Protein AF-A0A2T0IJ85-F1 (afdb_monomer_lite)

Secondary structure (DSSP, 8-state):
--HHHHHHHHHHHHHHHHHHHHHHHHHHHHHHHHT---HHHHHHHHHHHHHHHHHHHHHHHHHHHHHHHHHHHHHHHHHHHHHHHHHHHHHHHHHHHHHHHHHHHHHHHHHHHHHHHHHHHHHHHHTT----HHHHHHHHHT-----TT-HHHHHHHHHHHHHHHHHHHHHT--

Organism: Pseudomonas fluorescens (NCBI:txid294)

pLDDT: mean 84.05, std 18.74, range [37.62, 98.19]

Radius of gyration: 50.6 Å; chains: 1; bounding box: 104×39×114 Å

Structure (mmCIF, N/CA/C/O backbone):
data_AF-A0A2T0IJ85-F1
#
_entry.id   AF-A0A2T0IJ85-F1
#
loop_
_atom_site.group_PDB
_atom_site.id
_atom_site.type_symbol
_atom_site.label_atom_id
_atom_site.label_alt_id
_atom_site.label_comp_id
_atom_site.label_asym_id
_atom_site.label_entity_id
_atom_site.label_seq_id
_atom_site.pdbx_PDB_ins_code
_atom_site.Cartn_x
_atom_s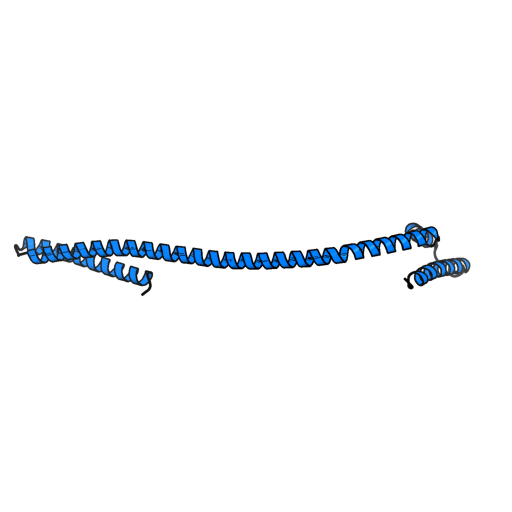ite.Cartn_y
_atom_site.Cartn_z
_atom_site.occupancy
_atom_site.B_iso_or_equiv
_atom_site.auth_seq_id
_atom_site.auth_comp_id
_atom_site.auth_asym_id
_atom_site.auth_atom_id
_atom_site.pdbx_PDB_model_num
ATOM 1 N N . MET A 1 1 ? -16.486 10.563 8.277 1.00 67.56 1 MET A N 1
ATOM 2 C CA . MET A 1 1 ? -15.487 10.121 9.262 1.00 67.56 1 MET A CA 1
ATOM 3 C C . MET A 1 1 ? -14.543 9.154 8.587 1.00 67.56 1 MET A C 1
ATOM 5 O O . MET A 1 1 ? -15.034 8.230 7.946 1.00 67.56 1 MET A O 1
ATOM 9 N N . SER A 1 2 ? -13.238 9.381 8.694 1.00 89.19 2 SER A N 1
ATOM 10 C CA . SER A 1 2 ? -12.211 8.415 8.279 1.00 89.19 2 SER A CA 1
ATOM 11 C C . SER A 1 2 ? -12.153 7.210 9.234 1.00 89.19 2 SER A C 1
ATOM 13 O O . SER A 1 2 ? -12.673 7.275 10.349 1.00 89.19 2 SER A O 1
ATOM 15 N N . THR A 1 3 ? -11.524 6.104 8.818 1.00 90.69 3 THR A N 1
ATOM 16 C CA . THR A 1 3 ? -11.290 4.927 9.681 1.00 90.69 3 THR A CA 1
ATOM 17 C C . THR A 1 3 ? -10.504 5.294 10.940 1.00 90.69 3 THR A C 1
ATOM 19 O O . THR A 1 3 ? -10.846 4.842 12.028 1.00 90.69 3 THR A O 1
ATOM 22 N N . VAL A 1 4 ? -9.536 6.204 10.819 1.00 91.50 4 VAL A N 1
ATOM 23 C CA . VAL A 1 4 ? -8.749 6.744 11.940 1.00 91.50 4 VAL A CA 1
ATOM 24 C C . VAL A 1 4 ? -9.611 7.554 12.914 1.00 91.50 4 VAL A C 1
ATOM 26 O O . VAL A 1 4 ? -9.529 7.350 14.122 1.00 91.50 4 VAL A O 1
ATOM 29 N N . GLU A 1 5 ? -10.476 8.438 12.409 1.00 93.62 5 GLU A N 1
ATOM 30 C CA . GLU A 1 5 ? -11.410 9.203 13.253 1.00 93.62 5 GLU A CA 1
ATOM 31 C C . GLU A 1 5 ? -12.394 8.284 13.987 1.00 93.62 5 GLU A C 1
ATOM 33 O O . GLU A 1 5 ? -12.748 8.530 15.140 1.00 93.62 5 GLU A O 1
ATOM 38 N N . LEU A 1 6 ? -12.825 7.205 13.328 1.00 94.81 6 LEU A N 1
ATOM 39 C CA . LEU A 1 6 ? -13.737 6.233 13.915 1.00 94.81 6 LEU A CA 1
ATOM 40 C C . LEU A 1 6 ? -13.070 5.426 15.035 1.00 94.81 6 LEU A C 1
ATOM 42 O O . LEU A 1 6 ? -13.713 5.209 16.061 1.00 94.81 6 LEU A O 1
ATOM 46 N N . ILE A 1 7 ? -11.808 5.021 14.853 1.00 96.06 7 ILE A N 1
ATOM 47 C CA . ILE A 1 7 ? -10.993 4.362 15.887 1.00 96.06 7 ILE A CA 1
ATOM 48 C C . ILE A 1 7 ? -10.880 5.272 17.110 1.00 96.06 7 ILE A C 1
ATOM 50 O O . ILE A 1 7 ? -11.322 4.875 18.182 1.00 96.06 7 ILE A O 1
ATOM 54 N N . ALA A 1 8 ? -10.423 6.516 16.936 1.00 96.12 8 ALA A N 1
ATOM 55 C CA . ALA A 1 8 ? -10.260 7.461 18.044 1.00 96.12 8 ALA A CA 1
ATOM 56 C C . ALA A 1 8 ? -11.574 7.695 18.814 1.00 96.12 8 ALA A C 1
ATOM 58 O O . ALA A 1 8 ? -11.598 7.746 20.043 1.00 96.12 8 ALA A O 1
ATOM 59 N N . SER A 1 9 ? -12.701 7.781 18.098 1.00 96.62 9 SER A N 1
ATOM 60 C CA . SER A 1 9 ? -14.015 7.890 18.734 1.00 96.62 9 SER A CA 1
ATOM 61 C C . SER A 1 9 ? -14.395 6.642 19.539 1.00 96.62 9 SER A C 1
ATOM 63 O O . SER A 1 9 ? -15.016 6.784 20.590 1.00 96.62 9 SER A O 1
ATOM 65 N N . HIS A 1 10 ? -14.091 5.437 19.050 1.00 95.94 10 HIS A N 1
ATOM 66 C CA . HIS A 1 10 ? -14.429 4.189 19.745 1.00 95.94 10 HIS A CA 1
ATOM 67 C C . HIS A 1 10 ? -13.481 3.910 20.916 1.00 95.94 10 HIS A C 1
ATOM 69 O O . HIS A 1 10 ? -13.925 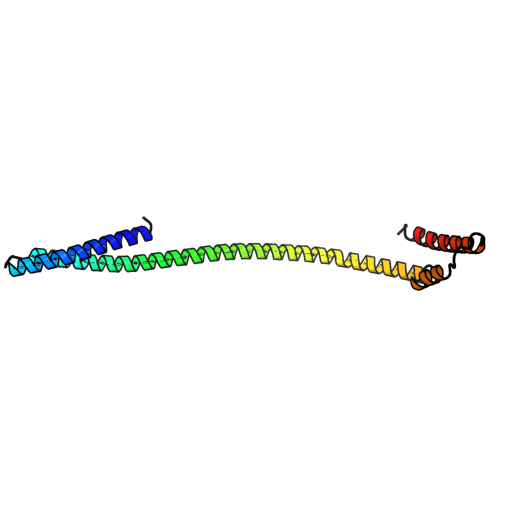3.356 21.917 1.00 95.94 10 HIS A O 1
ATOM 75 N N . GLU A 1 11 ? -12.216 4.326 20.826 1.00 97.44 11 GLU A N 1
ATOM 76 C CA . GLU A 1 11 ? -11.262 4.302 21.942 1.00 97.44 11 GLU A CA 1
ATOM 77 C C . GLU A 1 11 ? -11.763 5.184 23.087 1.00 97.44 11 GLU A C 1
ATOM 79 O O . GLU A 1 11 ? -11.820 4.732 24.227 1.00 97.44 11 GLU A O 1
ATOM 84 N N . GLN A 1 12 ? -12.223 6.403 22.784 1.00 97.81 12 GLN A N 1
ATOM 85 C CA . GLN A 1 12 ? -12.799 7.276 23.806 1.00 97.81 12 GLN A CA 1
ATOM 86 C C . GLN A 1 12 ? -14.050 6.656 24.443 1.00 97.81 12 GLN A C 1
ATOM 88 O O . GLN A 1 12 ? -14.170 6.626 25.664 1.00 97.81 12 GLN A O 1
ATOM 93 N N . GLN A 1 13 ? -14.956 6.101 23.632 1.00 97.19 13 GLN A N 1
ATOM 94 C CA . GLN A 1 13 ? -16.150 5.416 24.142 1.00 97.19 13 GLN A CA 1
ATOM 95 C C . GLN A 1 13 ? -15.811 4.202 25.013 1.00 97.19 13 GLN A C 1
ATOM 97 O O . GLN A 1 13 ? -16.542 3.910 25.958 1.00 97.19 13 GLN A O 1
ATOM 102 N N . LEU A 1 14 ? -14.732 3.483 24.694 1.00 98.00 14 LEU A N 1
ATOM 103 C CA . LEU A 1 14 ? -14.266 2.352 25.487 1.00 98.00 14 LEU A CA 1
ATOM 104 C C . LEU A 1 14 ? -13.756 2.822 26.851 1.00 98.00 14 LEU A C 1
ATOM 106 O O . LEU A 1 14 ? -14.183 2.274 27.863 1.00 98.00 14 LEU A O 1
ATOM 110 N N . ILE A 1 15 ? -12.918 3.863 26.875 1.00 97.75 15 ILE A N 1
ATOM 111 C CA . ILE A 1 15 ? -12.404 4.470 28.111 1.00 97.75 15 ILE A CA 1
ATOM 112 C C . ILE A 1 15 ? -13.565 4.928 29.000 1.00 97.75 15 ILE A C 1
ATOM 114 O O . ILE A 1 15 ? -13.606 4.606 30.188 1.00 97.75 15 ILE A O 1
ATOM 118 N N . ASP A 1 16 ? -14.538 5.634 28.420 1.00 97.81 16 ASP A N 1
ATOM 119 C CA . ASP A 1 16 ? -15.705 6.125 29.152 1.00 97.81 16 ASP A CA 1
ATOM 120 C C . ASP A 1 16 ? -16.539 4.960 29.725 1.00 97.81 16 ASP A C 1
ATOM 122 O O . ASP A 1 16 ? -17.001 5.023 30.866 1.00 97.81 16 ASP A O 1
ATOM 126 N N . ALA A 1 17 ? -16.702 3.868 28.966 1.00 97.50 17 ALA A N 1
ATOM 127 C CA . ALA A 1 17 ? -17.425 2.675 29.410 1.00 97.50 17 ALA A CA 1
ATOM 128 C C . ALA A 1 17 ? -16.683 1.901 30.515 1.00 97.50 17 ALA A C 1
ATOM 130 O O . ALA A 1 17 ? -17.319 1.403 31.443 1.00 97.50 17 ALA A O 1
ATOM 131 N N . GLU A 1 18 ? -15.355 1.803 30.446 1.00 97.25 18 GLU A N 1
ATOM 132 C CA . GLU A 1 18 ? -14.5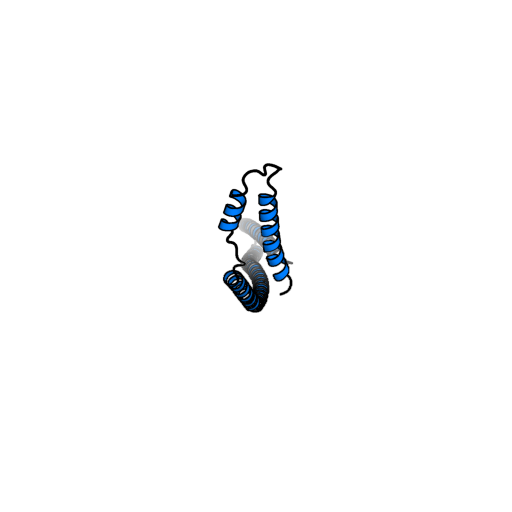30 1.179 31.490 1.00 97.25 18 GLU A CA 1
ATOM 133 C C . GLU A 1 18 ? -14.574 1.977 32.795 1.00 97.25 18 GLU A C 1
ATOM 135 O O . GLU A 1 18 ? -14.719 1.398 33.874 1.00 97.25 18 GLU A O 1
ATOM 140 N N . LEU A 1 19 ? -14.530 3.308 32.699 1.00 98.00 19 LEU A N 1
ATOM 141 C CA . LEU A 1 19 ? -14.652 4.192 33.854 1.00 98.00 19 LEU A CA 1
ATOM 142 C C . LEU A 1 19 ? -16.050 4.109 34.483 1.00 98.00 19 LEU A C 1
ATOM 144 O O . LEU A 1 19 ? -16.176 4.040 35.708 1.00 98.00 19 LEU A O 1
ATOM 148 N N . LEU A 1 20 ? -17.100 4.040 33.656 1.00 97.69 20 LEU A N 1
ATOM 149 C CA . LEU A 1 20 ? -18.462 3.806 34.130 1.00 97.69 20 LEU A CA 1
ATOM 150 C C . LEU A 1 20 ? -18.574 2.454 34.846 1.00 97.69 20 LEU A C 1
ATOM 152 O O . LEU A 1 20 ? -19.110 2.407 35.951 1.00 97.69 20 LEU A O 1
ATOM 156 N N . LEU A 1 21 ? -18.034 1.379 34.265 1.00 97.25 21 LEU A N 1
ATOM 157 C CA . LEU A 1 21 ? -18.061 0.041 34.862 1.00 97.25 21 LEU A CA 1
ATOM 158 C C . LEU A 1 21 ? -17.374 0.016 36.235 1.00 97.25 21 LEU A C 1
ATOM 160 O O . LEU A 1 21 ? -17.914 -0.559 37.178 1.00 97.25 21 LEU A O 1
ATOM 164 N N . ALA A 1 22 ? -16.219 0.676 36.367 1.00 97.38 22 ALA A N 1
ATOM 165 C CA . ALA A 1 22 ? -15.531 0.818 37.648 1.00 97.38 22 ALA A CA 1
ATOM 166 C C . ALA A 1 22 ? -16.402 1.558 38.678 1.00 97.38 22 ALA A C 1
ATOM 168 O O . ALA A 1 22 ? -16.573 1.076 39.797 1.00 97.38 22 ALA A O 1
ATOM 169 N N . SER A 1 23 ? -17.025 2.672 38.279 1.00 97.88 23 SER A N 1
ATOM 170 C CA . SER A 1 23 ? -17.902 3.446 39.167 1.00 97.88 23 SER A CA 1
ATOM 171 C C . SER A 1 23 ? -19.160 2.680 39.595 1.00 97.88 23 SER A C 1
ATOM 173 O O . SER A 1 23 ? -19.598 2.801 40.738 1.00 97.88 23 SER A O 1
ATOM 175 N N . LEU A 1 24 ? -19.734 1.867 38.701 1.00 97.25 24 LEU A N 1
ATOM 176 C CA . LEU A 1 24 ? -20.897 1.034 39.000 1.00 97.25 24 LEU A CA 1
ATOM 177 C C . LEU A 1 24 ? -20.536 -0.092 39.971 1.00 97.25 24 LEU A C 1
ATOM 179 O O . LEU A 1 24 ? -21.312 -0.370 40.881 1.00 97.25 24 LEU A O 1
ATOM 183 N N . ASN A 1 25 ? -19.350 -0.691 39.833 1.00 96.81 25 ASN A N 1
ATOM 184 C CA . ASN A 1 25 ? -18.861 -1.691 40.784 1.00 96.81 25 ASN A CA 1
ATOM 185 C C . ASN A 1 25 ? -18.673 -1.099 42.189 1.00 96.81 25 ASN A C 1
ATOM 187 O O . ASN A 1 25 ? -19.100 -1.708 43.166 1.00 96.81 25 ASN A O 1
ATOM 191 N N . GLU A 1 26 ? -18.101 0.103 42.308 1.00 97.44 26 GLU A N 1
ATOM 192 C CA . GLU A 1 26 ? -17.972 0.786 43.604 1.00 97.44 26 GLU A CA 1
ATOM 193 C C . GLU A 1 26 ? -19.342 1.083 44.238 1.00 97.44 26 GLU A C 1
ATOM 195 O O . GLU A 1 26 ? -19.539 0.883 45.441 1.00 97.44 26 GLU A O 1
ATOM 200 N N . GLN A 1 27 ? -20.314 1.521 43.430 1.00 96.88 27 GLN A N 1
ATOM 201 C CA . GLN A 1 27 ? -21.689 1.749 43.886 1.00 96.88 27 GLN A CA 1
ATOM 202 C C . GLN A 1 27 ? -22.362 0.451 44.333 1.00 96.88 27 GLN A C 1
ATOM 204 O O . GLN A 1 27 ? -22.988 0.430 45.392 1.00 96.88 27 GLN A O 1
ATOM 209 N N . TRP A 1 28 ? -22.193 -0.633 43.574 1.00 97.31 28 TRP A N 1
ATOM 210 C CA . TRP A 1 28 ? -22.716 -1.954 43.915 1.00 97.31 28 TRP A CA 1
ATOM 211 C C . TRP A 1 28 ? -22.125 -2.470 45.232 1.00 97.31 28 TRP A C 1
ATOM 213 O O . TRP A 1 28 ? -22.871 -2.941 46.091 1.00 97.31 28 TRP A O 1
ATOM 223 N N . GLU A 1 29 ? -20.818 -2.304 45.461 1.00 96.62 29 GLU A N 1
ATOM 224 C CA . GLU A 1 29 ? -20.190 -2.672 46.736 1.00 96.62 29 GLU A CA 1
ATOM 225 C C . GLU A 1 29 ? -20.736 -1.857 47.913 1.00 96.62 29 GLU A C 1
ATOM 227 O O . GLU A 1 29 ? -20.976 -2.404 48.993 1.00 96.62 29 GLU A O 1
ATOM 232 N N . SER A 1 30 ? -20.933 -0.551 47.721 1.00 96.56 30 SER A N 1
ATOM 233 C CA . SER A 1 30 ? -21.492 0.341 48.741 1.00 96.56 30 SER A CA 1
ATOM 234 C C . SER A 1 30 ? -22.941 -0.028 49.085 1.00 96.56 30 SER A C 1
ATOM 236 O O . SER A 1 30 ? -23.270 -0.194 50.261 1.00 96.56 30 SER A O 1
ATOM 238 N N . ALA A 1 31 ? -23.781 -0.241 48.069 1.00 95.38 31 ALA A N 1
ATOM 239 C CA . ALA A 1 31 ? -25.180 -0.638 48.218 1.00 95.38 31 ALA A CA 1
ATOM 240 C C . ALA A 1 31 ? -25.319 -2.017 48.891 1.00 95.38 31 ALA A C 1
ATOM 242 O O . ALA A 1 31 ? -26.114 -2.176 49.821 1.00 95.38 31 ALA A O 1
ATOM 243 N N . CYS A 1 32 ? -24.463 -2.983 48.529 1.00 94.25 32 CYS A N 1
ATOM 244 C CA . CYS A 1 32 ? -24.377 -4.276 49.213 1.00 94.25 32 CYS A CA 1
ATOM 245 C C . CYS A 1 32 ? -24.072 -4.121 50.711 1.00 94.25 32 CYS A C 1
ATOM 247 O O . CYS A 1 32 ? -24.688 -4.787 51.543 1.00 94.25 32 CYS A O 1
ATOM 249 N N . ARG A 1 33 ? -23.134 -3.235 51.080 1.00 96.06 33 ARG A N 1
ATOM 250 C CA . ARG A 1 33 ? -22.791 -2.969 52.492 1.00 96.06 33 ARG A CA 1
ATOM 251 C C . ARG A 1 33 ? -23.920 -2.264 53.245 1.00 96.06 33 ARG A C 1
ATOM 253 O O . ARG A 1 33 ? -24.060 -2.481 54.446 1.00 96.06 33 ARG A O 1
ATOM 260 N N . ALA A 1 34 ? -24.702 -1.436 52.557 1.00 95.88 34 ALA A N 1
ATOM 261 C CA . ALA A 1 34 ? -25.865 -0.749 53.111 1.00 95.88 34 ALA A CA 1
ATOM 262 C C . ALA A 1 34 ? -27.113 -1.651 53.224 1.00 95.88 34 ALA A C 1
ATOM 264 O O . ALA A 1 34 ? -28.052 -1.298 53.937 1.00 95.88 34 ALA A O 1
ATOM 265 N N . GLY A 1 35 ? -27.114 -2.822 52.574 1.00 94.75 35 GLY A N 1
ATOM 266 C CA . GLY A 1 35 ? -28.261 -3.734 52.528 1.00 94.75 35 GLY A CA 1
ATOM 267 C C . GLY A 1 35 ? -29.375 -3.268 51.584 1.00 94.75 35 GLY A C 1
ATOM 268 O O . GLY A 1 35 ? -30.538 -3.602 51.806 1.00 94.75 35 GLY A O 1
ATOM 269 N N . GLU A 1 36 ? -29.032 -2.468 50.574 1.00 95.06 36 GLU A N 1
ATOM 270 C CA . GLU A 1 36 ? -29.957 -1.964 49.554 1.00 95.06 36 GLU A CA 1
ATOM 271 C C . GLU A 1 36 ? -30.221 -3.009 48.451 1.00 95.06 36 GLU A C 1
ATOM 273 O O . GLU A 1 36 ? -29.473 -3.975 48.296 1.00 95.06 36 GLU A O 1
ATOM 278 N N . ASP A 1 37 ? -31.295 -2.822 47.675 1.00 93.94 37 ASP A N 1
ATOM 279 C CA . ASP A 1 37 ? -31.573 -3.642 46.489 1.00 93.94 37 ASP A CA 1
ATOM 280 C C . ASP A 1 37 ? -30.650 -3.237 45.329 1.00 93.94 37 ASP A C 1
ATOM 282 O O . ASP A 1 37 ? -30.685 -2.101 44.852 1.00 93.94 37 ASP A O 1
ATOM 286 N N . VAL A 1 38 ? -29.830 -4.183 44.872 1.00 95.81 38 VAL A N 1
ATOM 287 C CA . VAL A 1 38 ? -28.789 -3.973 4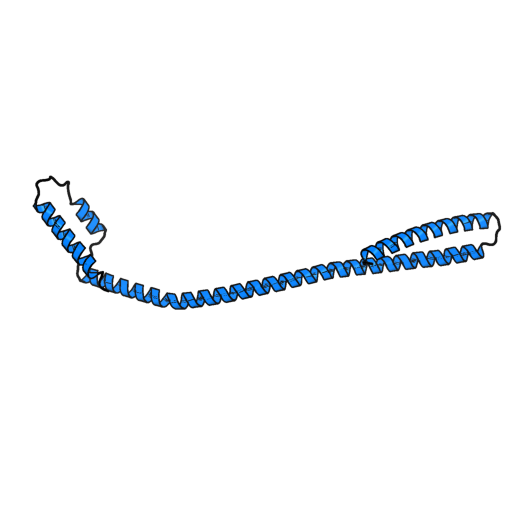3.857 1.00 95.81 38 VAL A CA 1
ATOM 288 C C . VAL A 1 38 ? -29.154 -4.500 42.471 1.00 95.81 38 VAL A C 1
ATOM 290 O O . VAL A 1 38 ? -28.357 -4.333 41.551 1.00 95.81 38 VAL A O 1
ATOM 293 N N . ALA A 1 39 ? -30.349 -5.069 42.268 1.00 95.75 39 ALA A N 1
ATOM 294 C CA . ALA A 1 39 ? -30.721 -5.697 40.991 1.00 95.75 39 ALA A CA 1
ATOM 295 C C . ALA A 1 39 ? -30.549 -4.754 39.783 1.00 95.75 39 ALA A C 1
ATOM 297 O O . ALA A 1 39 ? -30.034 -5.137 38.735 1.00 95.75 39 ALA A O 1
ATOM 298 N N . THR A 1 40 ? -30.916 -3.480 39.946 1.00 95.50 40 THR A N 1
ATOM 299 C CA . THR A 1 40 ? -30.750 -2.477 38.881 1.00 95.50 40 THR A CA 1
ATOM 300 C C . THR A 1 40 ? -29.287 -2.130 38.588 1.00 95.50 40 THR A C 1
ATOM 302 O O . THR A 1 40 ? -28.947 -1.883 37.431 1.00 95.50 40 THR A O 1
ATOM 305 N N . LEU A 1 41 ? -28.415 -2.128 39.604 1.00 95.19 41 LEU A N 1
ATOM 306 C CA . LEU A 1 41 ? -26.977 -1.903 39.432 1.00 95.19 41 LEU A CA 1
ATOM 307 C C . LEU A 1 41 ? -26.325 -3.100 38.740 1.00 95.19 41 LEU A C 1
ATOM 309 O O . LEU A 1 41 ? -25.492 -2.907 37.859 1.00 95.19 41 LEU A O 1
ATOM 313 N N . GLU A 1 42 ? -26.741 -4.320 39.080 1.00 96.88 42 GLU A N 1
ATOM 314 C CA . GLU A 1 42 ? -26.277 -5.544 38.422 1.00 96.88 42 GLU A CA 1
ATOM 315 C C . GLU A 1 42 ? -26.607 -5.531 36.928 1.00 96.88 42 GLU A C 1
ATOM 317 O O . GLU A 1 42 ? -25.708 -5.718 36.109 1.00 96.88 42 GLU A O 1
ATOM 322 N N . ASP A 1 43 ? -27.847 -5.195 36.556 1.00 97.75 43 ASP A N 1
ATOM 323 C CA . ASP A 1 43 ? -28.249 -5.050 35.151 1.00 97.75 43 ASP A CA 1
ATOM 324 C C . ASP A 1 43 ? -27.413 -3.986 34.413 1.00 97.75 43 ASP A C 1
ATOM 326 O O . ASP A 1 43 ? -27.019 -4.169 33.252 1.00 97.75 43 ASP A O 1
ATOM 330 N N . GLN A 1 44 ? -27.111 -2.863 35.075 1.00 97.38 44 GLN A N 1
ATOM 331 C CA . GLN A 1 44 ? -26.275 -1.803 34.508 1.00 97.38 44 GLN A CA 1
ATOM 332 C C . GLN A 1 44 ? -24.824 -2.254 34.314 1.00 97.38 44 GLN A C 1
ATOM 334 O O . GLN A 1 44 ? -24.265 -2.014 33.238 1.00 97.38 44 GLN A O 1
ATOM 339 N N . ILE A 1 45 ? -24.234 -2.943 35.293 1.00 97.81 45 ILE A N 1
ATOM 340 C CA . ILE A 1 45 ? -22.888 -3.529 35.207 1.00 97.81 45 ILE A CA 1
ATOM 341 C C . ILE A 1 45 ? -22.829 -4.520 34.045 1.00 97.81 45 ILE A C 1
ATOM 343 O O . ILE A 1 45 ? -21.951 -4.416 33.187 1.00 97.81 45 ILE A O 1
ATOM 347 N N . ASP A 1 46 ? -23.810 -5.415 33.949 1.00 97.94 46 ASP A N 1
ATOM 348 C CA . ASP A 1 46 ? -23.916 -6.410 32.885 1.00 97.94 46 ASP A CA 1
ATOM 349 C C . ASP A 1 46 ? -24.002 -5.761 31.499 1.00 97.94 46 ASP A C 1
ATOM 351 O O . ASP A 1 46 ? -23.311 -6.159 30.551 1.00 97.94 46 ASP A O 1
ATOM 355 N N . SER A 1 47 ? -24.848 -4.737 31.363 1.00 97.50 47 SER A N 1
ATOM 356 C CA . SER A 1 47 ? -25.012 -4.007 30.105 1.00 97.50 47 SER A CA 1
ATOM 357 C C . SER A 1 47 ? -23.734 -3.263 29.702 1.00 97.50 47 SER A C 1
ATOM 359 O O . SER A 1 47 ? -23.337 -3.313 28.532 1.00 97.50 47 SER A O 1
ATOM 361 N N . THR A 1 48 ? -23.047 -2.655 30.673 1.00 97.56 48 THR A N 1
ATOM 362 C CA . THR A 1 48 ? -21.808 -1.900 30.463 1.00 97.56 48 THR A CA 1
ATOM 363 C C . THR A 1 48 ? -20.662 -2.846 30.105 1.00 97.56 48 THR A C 1
ATOM 365 O O . THR A 1 48 ? -19.969 -2.615 29.119 1.00 97.56 48 THR A O 1
ATOM 368 N N . ALA A 1 49 ? -20.536 -3.992 30.778 1.00 97.31 49 ALA A N 1
ATOM 369 C CA . ALA A 1 49 ? -19.544 -5.016 30.446 1.00 97.31 49 ALA A CA 1
ATOM 370 C C . ALA A 1 49 ? -19.731 -5.571 29.019 1.00 97.31 49 ALA A C 1
ATOM 372 O O . ALA A 1 49 ? -18.763 -5.770 28.274 1.00 97.31 49 ALA A O 1
ATOM 373 N N . ARG A 1 50 ? -20.985 -5.780 28.587 1.00 97.81 50 ARG A N 1
ATOM 374 C CA . ARG A 1 50 ? -21.298 -6.178 27.201 1.00 97.81 50 ARG A CA 1
ATOM 375 C C . ARG A 1 50 ? -20.939 -5.082 26.197 1.00 97.81 50 ARG A C 1
ATOM 377 O O . ARG A 1 50 ? -20.500 -5.412 25.091 1.00 97.81 50 ARG A O 1
ATOM 384 N N . LEU A 1 51 ? -21.129 -3.811 26.55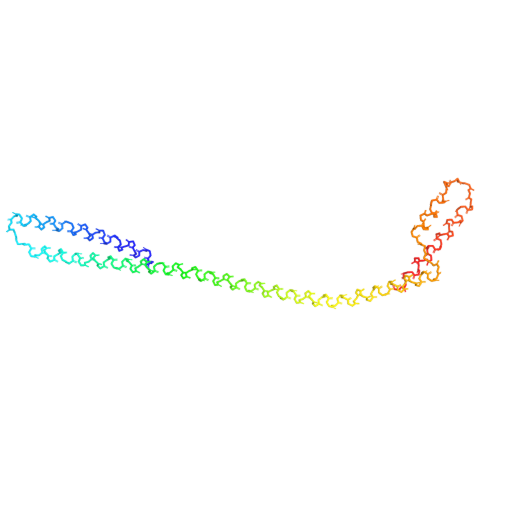3 1.00 96.94 51 LEU A N 1
ATOM 385 C CA . LEU A 1 51 ? -20.727 -2.675 25.725 1.00 96.94 51 LEU A CA 1
ATOM 386 C C . LEU A 1 51 ? -19.202 -2.618 25.571 1.00 96.94 51 LEU A C 1
ATOM 388 O O . LEU A 1 51 ? -18.730 -2.609 24.437 1.00 96.94 51 LEU A O 1
ATOM 392 N N . THR A 1 52 ? -18.444 -2.686 26.668 1.00 97.62 52 THR A N 1
ATOM 393 C CA . THR A 1 52 ? -16.970 -2.712 26.666 1.00 97.62 52 THR A CA 1
ATOM 394 C C . THR A 1 52 ? -16.439 -3.829 25.770 1.00 97.62 52 THR A C 1
ATOM 396 O O . THR A 1 52 ? -15.610 -3.597 24.890 1.00 97.62 52 THR A O 1
ATOM 399 N N . LYS A 1 53 ? -16.982 -5.049 25.898 1.00 97.56 53 LYS A N 1
ATOM 400 C CA . LYS A 1 53 ? -16.593 -6.176 25.035 1.00 97.56 53 LYS A CA 1
ATOM 401 C C . LYS A 1 53 ? -16.884 -5.912 23.554 1.00 97.56 53 LYS A C 1
ATOM 403 O O . LYS A 1 53 ? -16.081 -6.266 22.694 1.00 97.56 53 LYS A O 1
ATOM 408 N N . ARG A 1 54 ? -18.032 -5.303 23.242 1.00 98.00 54 ARG A N 1
ATOM 409 C CA . ARG A 1 54 ? -18.414 -4.970 21.862 1.00 98.00 54 ARG A CA 1
ATOM 410 C C . ARG A 1 54 ? -17.502 -3.901 21.264 1.00 98.00 54 ARG A C 1
ATOM 412 O O . ARG A 1 54 ? -17.128 -4.030 20.102 1.00 98.00 54 ARG A O 1
ATOM 419 N N . LEU A 1 55 ? -17.163 -2.874 22.040 1.00 97.56 55 LEU A N 1
ATOM 420 C CA . LEU A 1 55 ? -16.261 -1.805 21.617 1.00 97.56 55 LEU A CA 1
ATOM 421 C C . LEU A 1 55 ? -14.854 -2.345 21.352 1.00 97.56 55 LEU A C 1
ATOM 423 O O . LEU A 1 55 ? -14.307 -2.055 20.294 1.00 97.56 55 LEU A O 1
ATOM 427 N N . ASN A 1 56 ? -14.338 -3.221 22.217 1.00 97.19 56 ASN A N 1
ATOM 428 C CA . ASN A 1 56 ? -13.056 -3.900 21.998 1.00 97.19 56 ASN A CA 1
ATOM 429 C C . ASN A 1 56 ? -13.022 -4.686 20.679 1.00 97.19 56 ASN A C 1
ATOM 431 O O . ASN A 1 56 ? -12.171 -4.437 19.829 1.00 97.19 56 ASN A O 1
ATOM 435 N N . LEU A 1 57 ? -14.005 -5.563 20.444 1.00 97.62 57 LEU A N 1
ATOM 436 C CA . LEU A 1 57 ? -14.088 -6.321 19.187 1.00 97.62 57 LEU A CA 1
ATOM 437 C C . LEU A 1 57 ? -14.233 -5.407 17.961 1.00 97.62 57 LEU A C 1
ATOM 439 O O . LEU A 1 57 ? -13.735 -5.711 16.876 1.00 97.62 57 LEU A O 1
ATOM 443 N N . ARG A 1 58 ? -14.940 -4.281 18.111 1.00 96.69 58 ARG A N 1
ATOM 444 C CA . ARG A 1 58 ? -15.097 -3.308 17.031 1.00 96.69 58 ARG A CA 1
ATOM 445 C C . ARG A 1 58 ? -13.782 -2.596 16.729 1.00 96.69 58 ARG A C 1
ATOM 447 O O . ARG A 1 58 ? -13.483 -2.418 15.552 1.00 96.69 58 ARG A O 1
ATOM 454 N N . LEU A 1 59 ? -13.019 -2.218 17.750 1.00 97.62 59 LEU A N 1
ATOM 455 C CA . LEU A 1 59 ? -11.705 -1.598 17.598 1.00 97.62 59 LEU A CA 1
ATOM 456 C C . LEU A 1 59 ? -10.720 -2.538 16.907 1.00 97.62 59 LEU A C 1
ATOM 458 O O . LEU A 1 59 ? -10.099 -2.131 15.931 1.00 97.62 59 LEU A O 1
ATOM 462 N N . GLU A 1 60 ? -10.655 -3.808 17.313 1.00 96.69 60 GLU A N 1
ATOM 463 C CA . GLU A 1 60 ? -9.828 -4.822 16.639 1.00 96.69 60 GLU A CA 1
ATOM 464 C C . GLU A 1 60 ? -10.145 -4.909 15.137 1.00 96.69 60 GLU A C 1
ATOM 466 O O . GLU A 1 60 ? -9.247 -4.866 14.293 1.00 96.69 60 GLU A O 1
ATOM 471 N N . ALA A 1 61 ? -11.433 -4.961 14.787 1.00 96.69 61 ALA A N 1
ATOM 472 C CA . ALA A 1 61 ? -11.864 -4.998 13.393 1.00 96.69 61 ALA A CA 1
ATOM 473 C C . ALA A 1 61 ? -11.508 -3.712 12.626 1.00 96.69 61 ALA A C 1
ATOM 475 O O . ALA A 1 61 ? -11.140 -3.777 11.453 1.00 96.69 61 ALA A O 1
ATOM 476 N N . LEU A 1 62 ? -11.618 -2.546 13.270 1.00 96.38 62 LEU A N 1
ATOM 477 C CA . LEU A 1 62 ? -11.275 -1.263 12.656 1.00 96.38 62 LEU A CA 1
ATOM 478 C C . LEU A 1 62 ? -9.767 -1.110 12.440 1.00 96.38 62 LEU A C 1
ATOM 480 O O . LEU A 1 62 ? -9.366 -0.608 11.391 1.00 96.38 62 LEU A O 1
ATOM 484 N N . HIS A 1 63 ? -8.935 -1.577 13.371 1.00 96.81 63 HIS A N 1
ATOM 485 C CA . HIS A 1 63 ? -7.485 -1.605 13.182 1.00 96.81 63 HIS A CA 1
ATOM 486 C C . HIS A 1 63 ? -7.094 -2.501 12.007 1.00 96.81 63 HIS A C 1
ATOM 488 O O . HIS A 1 63 ? -6.344 -2.060 11.137 1.00 96.81 63 HIS A O 1
ATOM 494 N N . LEU A 1 64 ? -7.667 -3.707 11.917 1.00 96.62 64 LEU A N 1
ATOM 495 C CA . LEU A 1 64 ? -7.437 -4.599 10.778 1.00 96.62 64 LEU A CA 1
ATOM 496 C C . LEU A 1 64 ? -7.847 -3.933 9.455 1.00 96.62 64 LEU A C 1
ATOM 498 O O . LEU A 1 64 ? -7.123 -4.002 8.464 1.00 96.62 64 LEU A O 1
ATOM 502 N N . GLN A 1 65 ? -8.997 -3.256 9.437 1.00 95.94 65 GLN A N 1
ATOM 503 C CA . GLN A 1 65 ? -9.451 -2.519 8.261 1.00 95.94 65 GLN A CA 1
ATOM 504 C C . GLN A 1 65 ? -8.460 -1.412 7.872 1.00 95.94 65 GLN A C 1
ATOM 506 O O . GLN A 1 65 ? -8.103 -1.304 6.700 1.00 95.94 65 GLN A O 1
ATOM 511 N N . ALA A 1 66 ? -7.981 -0.625 8.838 1.00 95.62 66 ALA A N 1
ATOM 512 C CA . ALA A 1 66 ? -7.010 0.437 8.588 1.00 95.62 66 ALA A CA 1
ATOM 513 C C . ALA A 1 66 ? -5.675 -0.111 8.047 1.00 95.62 66 ALA A C 1
ATOM 515 O O . ALA A 1 66 ? -5.078 0.481 7.146 1.00 95.62 66 ALA A O 1
ATOM 516 N N . GLU A 1 67 ? -5.218 -1.264 8.543 1.00 96.19 67 GLU A N 1
ATOM 517 C CA . GLU A 1 67 ? -4.029 -1.941 8.017 1.00 96.19 67 GLU A CA 1
ATOM 518 C C . GLU A 1 67 ? -4.218 -2.402 6.570 1.00 96.19 67 GLU A C 1
ATOM 520 O O . GLU A 1 67 ? -3.330 -2.190 5.740 1.00 96.19 67 GLU A O 1
ATOM 525 N N . VAL A 1 68 ? -5.375 -2.988 6.246 1.00 96.31 68 VAL A N 1
ATOM 526 C CA . VAL A 1 68 ? -5.709 -3.415 4.879 1.00 96.31 68 VAL A CA 1
ATOM 527 C C . VAL A 1 68 ? -5.774 -2.215 3.935 1.00 96.31 68 VAL A C 1
ATOM 529 O O . VAL A 1 68 ? -5.182 -2.262 2.858 1.00 96.31 68 VAL A O 1
ATOM 532 N N . GLU A 1 69 ? -6.417 -1.119 4.339 1.00 95.31 69 GLU A N 1
ATOM 533 C CA . GLU A 1 69 ? -6.471 0.125 3.559 1.00 95.31 69 GLU A CA 1
ATOM 534 C C . GLU A 1 69 ? -5.062 0.685 3.300 1.00 95.31 69 GLU A C 1
ATOM 536 O O . GLU A 1 69 ? -4.723 1.047 2.170 1.00 95.31 69 GLU A O 1
ATOM 541 N N . ALA A 1 70 ? -4.197 0.689 4.319 1.00 95.38 70 ALA A N 1
ATOM 542 C CA . ALA A 1 70 ? -2.814 1.139 4.184 1.00 95.38 70 ALA A CA 1
ATOM 543 C C . ALA A 1 70 ? -1.973 0.224 3.277 1.00 95.38 70 ALA A C 1
ATOM 545 O O . ALA A 1 70 ? -1.100 0.704 2.546 1.00 95.38 70 ALA A O 1
ATOM 546 N N . GLN A 1 71 ? -2.202 -1.091 3.315 1.00 96.38 71 GLN A N 1
ATOM 547 C CA . GLN A 1 71 ? -1.553 -2.038 2.406 1.00 96.38 71 GLN A CA 1
ATOM 548 C C . GLN A 1 71 ? -2.045 -1.859 0.970 1.00 96.38 71 GLN A C 1
ATOM 550 O O . GLN A 1 71 ? -1.221 -1.818 0.056 1.00 96.38 71 GLN A O 1
ATOM 555 N N . GLN A 1 72 ? -3.350 -1.674 0.772 1.00 96.94 72 GLN A N 1
ATOM 556 C CA . GLN A 1 72 ? -3.930 -1.453 -0.548 1.00 96.94 72 GLN A CA 1
ATOM 557 C C . GLN A 1 72 ? -3.368 -0.183 -1.193 1.00 96.94 72 GLN A C 1
ATOM 559 O O . GLN A 1 72 ? -2.896 -0.234 -2.324 1.00 96.94 72 GLN A O 1
ATOM 564 N N . ALA A 1 73 ? -3.265 0.915 -0.440 1.00 96.44 73 ALA A N 1
ATOM 565 C CA . ALA A 1 73 ? -2.659 2.151 -0.936 1.00 96.44 73 ALA A CA 1
ATOM 566 C C . ALA A 1 73 ? -1.195 1.968 -1.393 1.00 96.44 73 ALA A C 1
ATOM 568 O O . ALA A 1 73 ? -0.747 2.600 -2.353 1.00 96.44 73 ALA A O 1
ATOM 569 N N . LYS A 1 74 ? -0.425 1.089 -0.731 1.00 97.50 74 LYS A N 1
ATOM 570 C CA . LYS A 1 74 ? 0.944 0.748 -1.161 1.00 97.50 74 LYS A CA 1
ATOM 571 C C . LYS A 1 74 ? 0.947 -0.054 -2.461 1.00 97.50 74 LYS A C 1
ATOM 573 O O . LYS A 1 74 ? 1.801 0.195 -3.308 1.00 97.50 74 LYS A O 1
ATOM 578 N N . VAL A 1 75 ? 0.019 -1.000 -2.607 1.00 98.06 75 VAL A N 1
ATOM 579 C CA . VAL A 1 75 ? -0.144 -1.803 -3.828 1.00 98.06 75 VAL A CA 1
ATOM 580 C C . VAL A 1 75 ? -0.536 -0.914 -5.003 1.00 98.06 75 VAL A C 1
ATOM 582 O O . VAL A 1 75 ? 0.084 -1.006 -6.059 1.00 98.06 75 VAL A O 1
ATOM 585 N N . ASP A 1 76 ? -1.489 -0.008 -4.807 1.00 98.06 76 ASP A N 1
ATOM 586 C CA . ASP A 1 76 ? -1.946 0.914 -5.848 1.00 98.06 76 ASP A CA 1
ATOM 587 C C . ASP A 1 76 ? -0.791 1.795 -6.339 1.00 98.06 76 ASP A C 1
ATOM 589 O O . ASP A 1 76 ? -0.513 1.854 -7.537 1.00 98.06 76 ASP A O 1
ATOM 593 N N . LYS A 1 77 ? -0.012 2.363 -5.410 1.00 98.00 77 LYS A N 1
ATOM 594 C CA . LYS A 1 77 ? 1.191 3.133 -5.748 1.00 98.00 77 LYS A CA 1
ATOM 595 C C . LYS A 1 77 ? 2.246 2.299 -6.482 1.00 98.00 77 LYS A C 1
ATOM 597 O O . LYS A 1 77 ? 2.885 2.791 -7.411 1.00 98.00 77 LYS A O 1
ATOM 602 N N . ALA A 1 78 ? 2.464 1.051 -6.071 1.00 97.88 78 ALA A N 1
ATOM 603 C CA . ALA A 1 78 ? 3.410 0.164 -6.746 1.00 97.88 78 ALA A CA 1
ATOM 604 C C . ALA A 1 78 ? 2.953 -0.169 -8.177 1.00 97.88 78 ALA A C 1
ATOM 606 O O . ALA A 1 78 ? 3.779 -0.225 -9.087 1.00 97.88 78 ALA A O 1
ATOM 607 N N . ASN A 1 79 ? 1.646 -0.336 -8.390 1.00 98.06 79 ASN A N 1
ATOM 608 C CA . ASN A 1 79 ? 1.070 -0.572 -9.711 1.00 98.06 79 ASN A CA 1
ATOM 609 C C . ASN A 1 79 ? 1.217 0.649 -10.627 1.00 98.06 79 ASN A C 1
ATOM 611 O O . ASN A 1 79 ? 1.590 0.485 -11.788 1.00 98.06 79 ASN A O 1
ATOM 615 N N . GLU A 1 80 ? 0.994 1.861 -10.113 1.00 97.94 80 GLU A N 1
ATOM 616 C CA . GLU A 1 80 ? 1.249 3.103 -10.857 1.00 97.94 80 GLU A CA 1
ATOM 617 C C . GLU A 1 80 ? 2.719 3.198 -11.288 1.00 97.94 80 GLU A C 1
ATOM 619 O O . GLU A 1 80 ? 3.022 3.401 -12.464 1.00 97.94 80 GLU A O 1
ATOM 624 N N . GLN A 1 81 ? 3.646 2.944 -10.361 1.00 98.12 81 GLN A N 1
ATOM 625 C CA . GLN A 1 81 ? 5.081 2.941 -10.658 1.00 98.12 81 GLN A CA 1
ATOM 626 C C . GLN A 1 81 ? 5.468 1.868 -11.685 1.00 98.12 81 GLN A C 1
ATOM 628 O O . GLN A 1 81 ? 6.324 2.107 -12.540 1.00 98.12 81 GLN A O 1
ATOM 633 N N . ALA A 1 82 ? 4.844 0.689 -11.624 1.00 98.06 82 ALA A N 1
ATOM 634 C CA . ALA A 1 82 ? 5.059 -0.368 -12.603 1.00 98.06 82 ALA A CA 1
ATOM 635 C C . ALA A 1 82 ? 4.560 0.044 -13.997 1.00 98.06 82 ALA A C 1
ATOM 637 O O . ALA A 1 82 ? 5.265 -0.177 -14.983 1.00 98.06 82 ALA A O 1
ATOM 638 N N . ALA A 1 83 ? 3.391 0.682 -14.087 1.00 98.06 83 ALA A N 1
ATOM 639 C CA . ALA A 1 83 ? 2.851 1.187 -15.346 1.00 98.06 83 ALA A CA 1
ATOM 640 C C . ALA A 1 83 ? 3.769 2.252 -15.974 1.00 98.06 83 ALA A C 1
ATOM 642 O O . ALA A 1 83 ? 4.093 2.164 -17.163 1.00 98.06 83 ALA A O 1
ATOM 643 N N . ASP A 1 84 ? 4.268 3.193 -15.171 1.00 98.06 84 ASP A N 1
ATOM 644 C CA . ASP A 1 84 ? 5.221 4.213 -15.622 1.00 98.06 84 ASP A CA 1
ATOM 645 C C . ASP A 1 84 ? 6.538 3.596 -16.115 1.00 98.06 84 ASP A C 1
ATOM 647 O O . ASP A 1 84 ? 7.070 3.984 -17.163 1.00 98.06 84 ASP A O 1
ATOM 651 N N . ALA A 1 85 ? 7.059 2.598 -15.395 1.00 98.19 85 ALA A N 1
ATOM 652 C CA . ALA A 1 85 ? 8.271 1.886 -15.785 1.00 98.19 85 ALA A CA 1
ATOM 653 C C . ALA A 1 85 ? 8.091 1.129 -17.111 1.00 98.19 85 ALA A C 1
ATOM 655 O O . ALA A 1 85 ? 8.975 1.177 -17.972 1.00 98.19 85 ALA A O 1
ATOM 656 N N . ILE A 1 86 ? 6.943 0.476 -17.312 1.00 98.12 86 ILE A N 1
ATOM 657 C CA . ILE A 1 86 ? 6.608 -0.203 -18.571 1.00 98.12 86 ILE A CA 1
ATOM 658 C C . ILE A 1 86 ? 6.564 0.810 -19.722 1.00 98.12 86 ILE A C 1
ATOM 660 O O . ILE A 1 86 ? 7.223 0.600 -20.742 1.00 98.12 86 ILE A O 1
ATOM 664 N N . ALA A 1 87 ? 5.888 1.947 -19.543 1.00 98.00 87 ALA A N 1
ATOM 665 C CA . ALA A 1 87 ? 5.821 2.992 -20.564 1.00 98.00 87 ALA A CA 1
ATOM 666 C C . ALA A 1 87 ? 7.212 3.560 -20.916 1.00 98.00 87 ALA A C 1
ATOM 668 O O . ALA A 1 87 ? 7.515 3.835 -22.082 1.00 98.00 87 ALA A O 1
ATOM 669 N N . ALA A 1 88 ? 8.096 3.715 -19.925 1.00 98.06 88 ALA A N 1
ATOM 670 C CA . ALA A 1 88 ? 9.477 4.131 -20.158 1.00 98.06 88 ALA A CA 1
ATOM 671 C C . ALA A 1 88 ? 10.268 3.083 -20.962 1.00 98.06 88 ALA A C 1
ATOM 673 O O . ALA A 1 88 ? 10.983 3.438 -21.906 1.00 98.06 88 ALA A O 1
ATOM 674 N N . LEU A 1 89 ? 10.110 1.795 -20.640 1.00 98.06 89 LEU A N 1
ATOM 675 C CA . LEU A 1 89 ? 10.745 0.700 -21.378 1.00 98.06 89 LEU A CA 1
ATOM 676 C C . LEU A 1 89 ? 10.273 0.643 -22.834 1.00 98.06 89 LEU A C 1
ATOM 678 O O . LEU A 1 89 ? 11.101 0.490 -23.734 1.00 98.06 89 LEU A O 1
ATOM 682 N N . GLU A 1 90 ? 8.982 0.835 -23.096 1.00 98.06 90 GLU A N 1
ATOM 683 C CA . GLU A 1 90 ? 8.448 0.885 -24.462 1.00 98.06 90 GLU A CA 1
ATOM 684 C C . GLU A 1 90 ? 9.081 2.010 -25.292 1.00 98.06 90 GLU A C 1
ATOM 686 O O . GLU A 1 90 ? 9.483 1.795 -26.442 1.00 98.06 90 GLU A O 1
ATOM 691 N N . ARG A 1 91 ? 9.259 3.200 -24.703 1.00 97.81 91 ARG A N 1
ATOM 692 C CA . ARG A 1 91 ? 9.962 4.316 -25.361 1.00 97.81 91 ARG A CA 1
ATOM 693 C C . ARG A 1 91 ? 11.409 3.954 -25.688 1.00 97.81 91 ARG A C 1
ATOM 695 O O . ARG A 1 91 ? 11.854 4.187 -26.812 1.00 97.81 91 ARG A O 1
ATOM 702 N N . LEU A 1 92 ? 12.132 3.335 -24.752 1.00 97.75 92 LEU A N 1
ATOM 703 C CA . LEU A 1 92 ? 13.511 2.887 -24.980 1.00 97.75 92 LEU A CA 1
ATOM 704 C C . LEU A 1 92 ? 13.601 1.835 -26.090 1.00 97.75 92 LEU A C 1
ATOM 706 O O . LEU A 1 92 ? 14.493 1.910 -26.937 1.00 97.75 92 LEU A O 1
ATOM 710 N N . VAL A 1 93 ? 12.662 0.887 -26.137 1.00 98.06 93 VAL A N 1
ATOM 711 C CA . VAL A 1 93 ? 12.583 -0.110 -27.214 1.00 98.06 93 VAL A CA 1
ATOM 712 C C . VAL A 1 93 ? 12.374 0.569 -28.569 1.00 98.06 93 VAL A C 1
ATOM 714 O O . VAL A 1 93 ? 13.047 0.216 -29.541 1.00 98.06 93 VAL A O 1
ATOM 717 N N . ASN A 1 94 ? 11.502 1.574 -28.642 1.00 97.38 94 ASN A N 1
ATOM 718 C CA . ASN A 1 94 ? 11.268 2.330 -29.872 1.00 97.38 94 ASN A CA 1
ATOM 719 C C . ASN A 1 94 ? 12.504 3.132 -30.306 1.00 97.38 94 ASN A C 1
ATOM 721 O O . ASN A 1 94 ? 12.886 3.078 -31.477 1.00 97.38 94 ASN A O 1
ATOM 725 N N . HIS A 1 95 ? 13.192 3.798 -29.374 1.00 97.31 95 HIS A N 1
ATOM 726 C CA . HIS A 1 95 ? 14.455 4.482 -29.667 1.00 97.31 95 HIS A CA 1
ATOM 727 C C . HIS A 1 95 ? 15.533 3.513 -30.156 1.00 97.31 95 HIS A C 1
ATOM 729 O O . HIS A 1 95 ? 16.193 3.783 -31.159 1.00 97.31 95 HIS A O 1
ATOM 735 N N . ARG A 1 96 ? 15.670 2.345 -29.517 1.00 97.50 96 ARG A N 1
ATOM 736 C CA . ARG A 1 96 ? 16.608 1.302 -29.953 1.00 97.50 96 ARG A CA 1
ATOM 737 C C . ARG A 1 96 ? 16.315 0.842 -31.381 1.00 97.50 96 ARG A C 1
ATOM 739 O O . ARG A 1 96 ? 17.246 0.703 -32.171 1.00 97.50 96 ARG A O 1
ATOM 746 N N . LYS A 1 97 ? 15.042 0.627 -31.731 1.00 97.75 97 LYS A N 1
ATOM 747 C CA . LYS A 1 97 ? 14.637 0.275 -33.104 1.00 97.75 97 LYS A CA 1
ATOM 748 C C . LYS A 1 97 ? 15.016 1.372 -34.102 1.00 97.75 97 LYS A C 1
ATOM 750 O O . LYS A 1 97 ? 15.577 1.061 -35.150 1.00 97.75 97 LYS A O 1
ATOM 755 N N . ALA A 1 98 ? 14.771 2.639 -33.766 1.00 97.62 98 ALA A N 1
ATOM 756 C CA . ALA A 1 98 ? 15.130 3.772 -34.620 1.00 97.62 98 ALA A CA 1
ATOM 757 C C . ALA A 1 98 ? 16.650 3.871 -34.845 1.00 97.62 98 ALA A C 1
ATOM 759 O O . ALA A 1 98 ? 17.094 3.999 -35.985 1.00 97.62 98 ALA A O 1
ATOM 760 N N . ILE A 1 99 ? 17.450 3.728 -33.783 1.00 97.38 99 ILE A N 1
ATOM 761 C CA . ILE A 1 99 ? 18.918 3.699 -33.877 1.00 97.38 99 ILE A CA 1
ATOM 762 C C . ILE A 1 99 ? 19.371 2.532 -34.755 1.00 97.38 99 ILE A C 1
ATOM 764 O O . ILE A 1 99 ? 20.179 2.724 -35.658 1.00 97.38 99 ILE A O 1
ATOM 768 N N . SER A 1 100 ? 18.819 1.334 -34.548 1.00 97.38 100 SER A N 1
ATOM 769 C CA . SER A 1 100 ? 19.152 0.166 -35.369 1.00 97.38 100 SER A CA 1
ATOM 770 C C . SER A 1 100 ? 18.854 0.397 -36.854 1.00 97.38 100 SER A C 1
ATOM 772 O O . SER A 1 100 ? 19.639 -0.019 -37.703 1.00 97.38 100 SER A O 1
ATOM 774 N N . ALA A 1 101 ? 17.749 1.074 -37.178 1.00 97.69 101 ALA A N 1
ATOM 775 C CA . ALA A 1 101 ? 17.410 1.424 -38.554 1.00 97.69 101 ALA A CA 1
ATOM 776 C C . ALA A 1 101 ? 18.385 2.454 -39.152 1.00 97.69 101 ALA A C 1
ATOM 778 O O . ALA A 1 101 ? 18.753 2.341 -40.319 1.00 97.69 101 ALA A O 1
ATOM 779 N N . LEU A 1 102 ? 18.835 3.437 -38.364 1.00 97.12 102 LEU A N 1
ATOM 780 C CA . LEU A 1 102 ? 19.856 4.400 -38.793 1.00 97.12 102 LEU A CA 1
ATOM 781 C C . LEU A 1 102 ? 21.208 3.724 -39.035 1.00 97.12 102 LEU A C 1
ATOM 783 O O . LEU A 1 102 ? 21.825 3.962 -40.069 1.00 97.12 102 LEU A O 1
ATOM 787 N N . VAL A 1 103 ? 21.637 2.835 -38.136 1.00 97.12 103 VAL A N 1
ATOM 788 C CA . VAL A 1 103 ? 22.875 2.054 -38.301 1.00 97.12 103 VAL A CA 1
ATOM 789 C C . VAL A 1 103 ? 22.817 1.208 -39.573 1.00 97.12 103 VAL A C 1
ATOM 791 O O . VAL A 1 103 ? 23.777 1.200 -40.338 1.00 97.12 103 VAL A O 1
ATOM 794 N N . ALA A 1 104 ? 21.683 0.556 -39.848 1.00 97.19 104 ALA A N 1
ATOM 795 C CA . ALA A 1 104 ? 21.501 -0.224 -41.071 1.00 97.19 104 ALA A CA 1
ATOM 796 C C . ALA A 1 104 ? 21.610 0.628 -42.349 1.00 97.19 104 ALA A C 1
ATOM 798 O O . ALA A 1 104 ? 22.102 0.135 -43.359 1.00 97.19 104 ALA A O 1
ATOM 799 N N . LYS A 1 105 ? 21.194 1.902 -42.307 1.00 96.06 105 LYS A N 1
ATOM 800 C CA . LYS A 1 105 ? 21.352 2.846 -43.427 1.00 96.06 105 LYS A CA 1
ATOM 801 C C . LYS A 1 105 ? 22.779 3.380 -43.565 1.00 96.06 105 LYS A C 1
ATOM 803 O O . LYS A 1 105 ? 23.250 3.547 -44.682 1.00 96.06 105 LYS A O 1
ATOM 808 N N . LEU A 1 106 ? 23.455 3.664 -42.451 1.00 95.38 106 LEU A N 1
ATOM 809 C CA . LEU A 1 106 ? 24.804 4.242 -42.451 1.00 95.38 106 LEU A CA 1
ATOM 810 C C . LEU A 1 106 ? 25.885 3.225 -42.814 1.00 95.38 106 LEU A C 1
ATOM 812 O O . LEU A 1 106 ? 26.851 3.583 -43.478 1.00 95.38 106 LEU A O 1
ATOM 816 N N . LYS A 1 107 ? 25.721 1.963 -42.408 1.00 95.81 107 LYS A N 1
ATOM 817 C CA . LYS A 1 107 ? 26.699 0.901 -42.662 1.00 95.81 107 LYS A CA 1
ATOM 818 C C . LYS A 1 107 ? 27.125 0.785 -44.141 1.00 95.81 107 LYS A C 1
ATOM 820 O O . LYS A 1 107 ? 28.324 0.899 -44.383 1.00 95.81 107 LYS A O 1
ATOM 825 N N . PRO A 1 108 ? 26.212 0.644 -45.124 1.00 96.00 108 PRO A N 1
ATOM 826 C CA . PRO A 1 108 ? 26.617 0.534 -46.527 1.00 96.00 108 PRO A CA 1
ATOM 827 C C . PRO A 1 108 ? 27.271 1.812 -47.071 1.00 96.00 108 PRO A C 1
ATOM 829 O O . PRO A 1 108 ? 28.125 1.724 -47.942 1.00 96.00 108 PRO A O 1
ATOM 832 N N . LEU A 1 109 ? 26.911 2.997 -46.561 1.00 94.75 109 LEU A N 1
ATOM 833 C CA . LEU A 1 109 ? 27.535 4.260 -46.979 1.00 94.75 109 LEU A CA 1
ATOM 834 C C . LEU A 1 10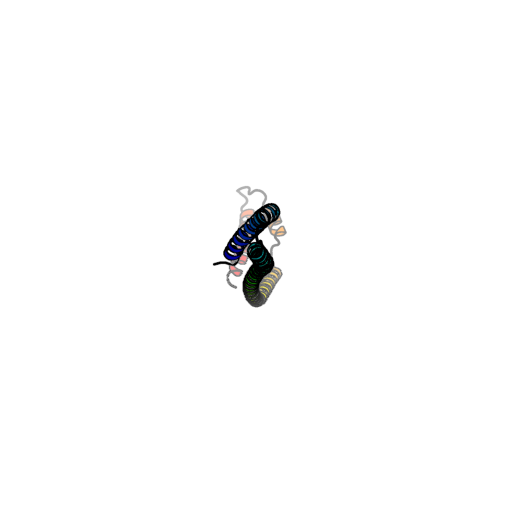9 ? 28.988 4.353 -46.505 1.00 94.75 109 LEU A C 1
ATOM 836 O O . LEU A 1 109 ? 29.857 4.798 -47.247 1.00 94.75 109 LEU A O 1
ATOM 840 N N . ILE A 1 110 ? 29.254 3.913 -45.273 1.00 94.00 110 ILE A N 1
ATOM 841 C CA . ILE A 1 110 ? 30.615 3.857 -44.728 1.00 94.00 110 ILE A CA 1
ATOM 842 C C . ILE A 1 110 ? 31.457 2.855 -45.520 1.00 94.00 110 ILE A C 1
ATOM 844 O O . ILE A 1 110 ? 32.592 3.169 -45.873 1.00 94.00 110 ILE A O 1
ATOM 848 N N . GLU A 1 111 ? 30.909 1.675 -45.814 1.00 93.62 111 GLU A N 1
ATOM 849 C CA . GLU A 1 111 ? 31.582 0.655 -46.628 1.00 93.62 111 GLU A CA 1
ATOM 850 C C . GLU A 1 111 ? 31.903 1.200 -48.030 1.00 93.62 111 GLU A C 1
ATOM 852 O O . GLU A 1 111 ? 33.065 1.184 -48.426 1.00 93.62 111 GLU A O 1
ATOM 857 N N . ALA A 1 112 ? 30.930 1.818 -48.710 1.00 92.81 112 ALA A N 1
ATOM 858 C CA . ALA A 1 112 ? 31.131 2.418 -50.031 1.00 92.81 112 ALA A CA 1
ATOM 859 C C . ALA A 1 112 ? 32.236 3.490 -50.040 1.00 92.81 112 ALA A C 1
ATOM 861 O O . ALA A 1 112 ? 33.139 3.437 -50.872 1.00 92.81 112 ALA A O 1
ATOM 862 N N . HIS A 1 113 ? 32.228 4.426 -49.086 1.00 88.62 113 HIS A N 1
ATOM 863 C CA . HIS A 1 113 ? 33.274 5.451 -49.007 1.00 88.62 113 HIS A CA 1
ATOM 864 C C . HIS A 1 113 ? 34.649 4.884 -48.638 1.00 88.62 113 HIS A C 1
ATOM 866 O O . HIS A 1 113 ? 35.675 5.408 -49.074 1.00 88.62 113 HIS A O 1
ATOM 872 N N . THR A 1 114 ? 34.693 3.814 -47.841 1.00 90.38 114 THR A N 1
ATOM 873 C CA . THR A 1 114 ? 35.952 3.129 -47.517 1.00 90.38 114 THR A CA 1
ATOM 874 C C . THR A 1 114 ? 36.537 2.463 -48.764 1.00 90.38 114 THR A C 1
ATOM 876 O O . THR A 1 114 ? 37.745 2.558 -49.002 1.00 90.38 114 THR A O 1
ATOM 879 N N . ASP A 1 115 ? 35.688 1.852 -49.591 1.00 90.12 115 ASP A N 1
ATOM 880 C CA . ASP A 1 115 ? 36.085 1.237 -50.859 1.00 90.12 115 ASP A CA 1
ATOM 881 C C . ASP A 1 115 ? 36.561 2.289 -51.872 1.00 90.12 115 ASP A C 1
ATOM 883 O O . ASP A 1 115 ? 37.635 2.137 -52.460 1.00 90.12 115 ASP A O 1
ATOM 887 N N . GLU A 1 116 ? 35.825 3.396 -52.025 1.00 87.88 116 GLU A N 1
ATOM 888 C CA . GLU A 1 116 ? 36.214 4.539 -52.865 1.00 87.88 116 GLU A CA 1
ATOM 889 C C . GLU A 1 116 ? 37.569 5.116 -52.444 1.00 87.88 116 GLU A C 1
ATOM 891 O O . GLU A 1 116 ? 38.456 5.308 -53.280 1.00 87.88 116 GLU A O 1
ATOM 896 N N . PHE A 1 117 ? 37.763 5.342 -51.141 1.00 84.81 117 PHE A N 1
ATOM 897 C CA . PHE A 1 117 ? 39.034 5.821 -50.608 1.00 84.81 117 PHE A CA 1
ATOM 898 C C . PHE A 1 117 ? 40.170 4.836 -50.895 1.00 84.81 117 PHE A C 1
ATOM 900 O O . PHE A 1 117 ? 41.254 5.244 -51.311 1.00 84.81 117 PHE A O 1
ATOM 907 N N . THR A 1 118 ? 39.928 3.537 -50.716 1.00 88.62 118 THR A N 1
ATOM 908 C CA . THR A 1 118 ? 40.926 2.491 -50.977 1.00 88.62 118 THR A CA 1
ATOM 909 C C . THR A 1 118 ? 41.313 2.444 -52.455 1.00 88.62 118 THR A C 1
ATOM 911 O O . THR A 1 118 ? 42.498 2.357 -52.783 1.00 88.62 118 THR A O 1
ATOM 914 N N . LEU A 1 119 ? 40.340 2.565 -53.363 1.00 86.19 119 LEU A N 1
ATOM 915 C CA . LEU A 1 119 ? 40.586 2.654 -54.803 1.00 86.19 119 LEU A CA 1
ATOM 916 C C . LEU A 1 119 ? 41.395 3.905 -55.161 1.00 86.19 119 LEU A C 1
ATOM 918 O O . LEU A 1 119 ? 42.405 3.798 -55.862 1.00 86.19 119 LEU A O 1
ATOM 922 N N . ALA A 1 120 ? 40.997 5.072 -54.651 1.00 80.56 120 ALA A N 1
ATOM 923 C CA . ALA A 1 120 ? 41.708 6.327 -54.873 1.00 80.56 120 ALA A CA 1
ATOM 924 C C . ALA A 1 120 ? 43.154 6.242 -54.360 1.00 80.56 120 ALA A C 1
ATOM 926 O O . ALA A 1 120 ? 44.092 6.562 -55.093 1.00 80.56 120 ALA A O 1
ATOM 927 N N . PHE A 1 121 ? 43.348 5.716 -53.150 1.00 81.38 121 PHE A N 1
ATOM 928 C CA . PHE A 1 121 ? 44.659 5.492 -52.547 1.00 81.38 121 PHE A CA 1
ATOM 929 C C . PHE A 1 121 ? 45.542 4.572 -53.402 1.00 81.38 121 PHE A C 1
ATOM 931 O O . PHE A 1 121 ? 46.658 4.949 -53.768 1.00 81.38 121 PHE A O 1
ATOM 938 N N . ASN A 1 122 ? 45.031 3.398 -53.784 1.00 83.38 122 ASN A N 1
ATOM 939 C CA . ASN A 1 122 ? 45.769 2.434 -54.603 1.00 83.38 122 ASN A CA 1
ATOM 940 C C . ASN A 1 122 ? 46.114 3.009 -55.986 1.00 83.38 122 ASN A C 1
ATOM 942 O O . ASN A 1 122 ? 47.221 2.807 -56.484 1.00 83.38 122 ASN A O 1
ATOM 946 N N . SER A 1 123 ? 45.200 3.772 -56.595 1.00 79.81 123 SER A N 1
ATOM 947 C CA . SER A 1 123 ? 45.439 4.429 -57.883 1.00 79.81 123 SER A CA 1
ATOM 948 C C . SER A 1 123 ? 46.540 5.496 -57.796 1.00 79.81 123 SER A C 1
ATOM 950 O O . SER A 1 123 ? 47.418 5.552 -58.660 1.00 79.81 123 SER A O 1
ATOM 952 N N . ALA A 1 124 ? 46.564 6.292 -56.720 1.00 77.94 124 ALA A N 1
ATOM 953 C CA . ALA A 1 124 ? 47.600 7.289 -56.475 1.00 77.94 124 ALA A CA 1
ATOM 954 C C . ALA A 1 124 ? 48.969 6.636 -56.236 1.00 77.94 124 ALA A C 1
ATOM 956 O O . ALA A 1 124 ? 49.988 7.136 -56.722 1.00 77.94 124 ALA A O 1
ATOM 957 N N . GLN A 1 125 ? 48.991 5.497 -55.535 1.00 77.94 125 GLN A N 1
ATOM 958 C CA . GLN A 1 125 ? 50.198 4.701 -55.332 1.00 77.94 125 GLN A CA 1
ATOM 959 C C . GLN A 1 125 ? 50.731 4.135 -56.655 1.00 77.94 125 GLN A C 1
ATOM 961 O O . GLN A 1 125 ? 51.908 4.319 -56.961 1.00 77.94 125 GLN A O 1
ATOM 966 N N . ALA A 1 126 ? 49.872 3.517 -57.472 1.00 75.75 126 ALA A N 1
ATOM 967 C CA . ALA A 1 126 ? 50.251 2.956 -58.771 1.00 75.75 126 ALA A CA 1
ATOM 968 C C . ALA A 1 126 ? 50.728 4.027 -59.769 1.00 75.75 126 ALA A C 1
ATOM 970 O O . ALA A 1 126 ? 51.656 3.790 -60.537 1.00 75.75 126 ALA A O 1
ATOM 971 N N . ALA A 1 127 ? 50.139 5.226 -59.728 1.00 77.38 127 ALA A N 1
ATOM 972 C CA . ALA A 1 127 ? 50.547 6.362 -60.554 1.00 77.38 127 ALA A CA 1
ATOM 973 C C . ALA A 1 127 ? 51.835 7.061 -60.067 1.00 77.38 127 ALA A C 1
ATOM 975 O O . ALA A 1 127 ? 52.228 8.072 -60.650 1.00 77.38 127 ALA A O 1
ATOM 976 N N . GLY A 1 128 ? 52.468 6.583 -58.985 1.00 69.44 128 GLY A N 1
ATOM 977 C CA . GLY A 1 128 ? 53.666 7.199 -58.400 1.00 69.44 128 GLY A CA 1
ATOM 978 C C . GLY A 1 128 ? 53.421 8.582 -57.785 1.00 69.44 128 GLY A C 1
ATOM 979 O O . GLY A 1 128 ? 54.365 9.330 -57.548 1.00 69.44 128 GLY A O 1
ATOM 980 N N . ARG A 1 129 ? 52.154 8.942 -57.534 1.00 64.75 129 ARG A N 1
ATOM 981 C CA . ARG A 1 129 ? 51.734 10.227 -56.940 1.00 64.75 129 ARG A CA 1
ATOM 982 C C . ARG A 1 129 ? 51.620 10.163 -55.416 1.00 64.75 129 ARG A C 1
ATOM 984 O O . ARG A 1 129 ? 51.245 11.144 -54.780 1.00 64.75 129 ARG A O 1
ATOM 991 N N . TYR A 1 130 ? 51.935 9.012 -54.835 1.00 62.94 130 TYR A N 1
ATOM 992 C CA . TYR A 1 130 ? 51.982 8.803 -53.399 1.00 62.94 130 TYR A CA 1
ATOM 993 C C . TYR A 1 130 ? 53.390 9.082 -52.865 1.00 62.94 130 TYR A C 1
ATOM 995 O O . TYR A 1 130 ? 54.346 8.408 -53.245 1.00 62.94 130 TYR A O 1
ATOM 1003 N N . VAL A 1 131 ? 53.514 10.043 -51.947 1.00 59.16 131 VAL A N 1
ATOM 1004 C CA . VAL A 1 131 ? 54.746 10.262 -51.179 1.00 59.16 131 VAL A CA 1
ATOM 1005 C C . VAL A 1 131 ? 54.473 9.844 -49.734 1.00 59.16 131 VAL A C 1
ATOM 1007 O O . VAL A 1 131 ? 53.611 10.447 -49.090 1.00 59.16 131 VAL A O 1
ATOM 1010 N N . PRO A 1 132 ? 55.166 8.827 -49.188 1.00 63.44 132 PRO A N 1
ATOM 1011 C CA . PRO A 1 132 ? 54.998 8.467 -47.787 1.00 63.44 132 PRO A CA 1
ATOM 1012 C C . PRO A 1 132 ? 55.431 9.643 -46.906 1.00 63.44 132 PRO A C 1
ATOM 1014 O O . PRO A 1 132 ? 56.397 10.336 -47.224 1.00 63.44 132 PRO A O 1
ATOM 1017 N N . LEU A 1 133 ? 54.771 9.846 -45.764 1.00 61.00 133 LEU A N 1
ATOM 1018 C CA . LEU A 1 133 ? 55.117 10.924 -44.822 1.00 61.00 133 LEU A CA 1
ATOM 1019 C C . LEU A 1 133 ? 56.593 10.879 -44.387 1.00 61.00 133 LEU A C 1
ATOM 1021 O O . LEU A 1 133 ? 57.203 11.922 -44.179 1.00 61.00 133 LEU A O 1
ATOM 1025 N N . ALA A 1 134 ? 57.191 9.686 -44.323 1.00 58.94 134 ALA A N 1
ATOM 1026 C CA . ALA A 1 134 ? 58.626 9.514 -44.100 1.00 58.94 134 ALA A CA 1
ATOM 1027 C C . ALA A 1 134 ? 59.483 10.085 -45.248 1.00 58.94 134 ALA A C 1
ATOM 1029 O O . ALA A 1 134 ? 60.517 10.694 -44.996 1.00 58.94 134 ALA A O 1
ATOM 1030 N N . GLY A 1 135 ? 59.034 9.943 -46.499 1.00 59.72 135 GLY A N 1
ATOM 1031 C CA . GLY A 1 135 ? 59.668 10.543 -47.674 1.00 59.72 135 GLY A CA 1
ATOM 1032 C C . GLY A 1 135 ? 59.503 12.062 -47.716 1.00 59.72 135 GLY A C 1
ATOM 1033 O O . GLY A 1 135 ? 60.460 12.761 -48.026 1.00 59.72 135 GLY A O 1
ATOM 1034 N N . VAL A 1 136 ? 58.335 12.584 -47.318 1.00 61.19 136 VAL A N 1
ATOM 1035 C CA . VAL A 1 136 ? 58.115 14.036 -47.162 1.00 61.19 136 VAL A CA 1
ATOM 1036 C C . VAL A 1 136 ? 59.029 14.603 -46.076 1.00 61.19 136 VAL A C 1
ATOM 1038 O O . VAL A 1 136 ? 59.680 15.620 -46.288 1.00 61.19 136 VAL A O 1
ATOM 1041 N N . ARG A 1 137 ? 59.128 13.923 -44.930 1.00 55.75 137 ARG A N 1
ATOM 1042 C CA . ARG A 1 137 ? 60.008 14.320 -43.829 1.00 55.75 137 ARG A CA 1
ATOM 1043 C C . ARG A 1 137 ? 61.481 14.281 -44.233 1.00 55.75 137 ARG A C 1
ATOM 1045 O O . ARG A 1 137 ? 62.180 15.255 -43.999 1.00 55.75 137 ARG A O 1
ATOM 1052 N N . SER A 1 138 ? 61.926 13.216 -44.896 1.00 58.00 138 SER A N 1
ATOM 1053 C CA . SER A 1 138 ? 63.299 13.115 -45.400 1.00 58.00 138 SER A CA 1
ATOM 1054 C C . SER A 1 138 ? 63.611 14.196 -46.443 1.00 58.00 138 SER A C 1
ATOM 1056 O O . SER A 1 138 ? 64.683 14.789 -46.393 1.00 58.00 138 SER A O 1
ATOM 1058 N N . ALA A 1 139 ? 62.667 14.516 -47.336 1.00 59.16 139 ALA A N 1
ATOM 1059 C CA . ALA A 1 139 ? 62.825 15.597 -48.307 1.00 59.16 139 ALA A CA 1
ATOM 1060 C C . ALA A 1 139 ? 62.889 16.982 -47.642 1.00 59.16 139 ALA A C 1
ATOM 1062 O O . ALA A 1 139 ? 63.663 17.824 -48.080 1.00 59.16 139 ALA A O 1
ATOM 1063 N N . LEU A 1 140 ? 62.115 17.214 -46.576 1.00 57.41 140 LEU A N 1
ATOM 1064 C CA . LEU A 1 140 ? 62.160 18.452 -45.791 1.00 57.41 140 LEU A CA 1
ATOM 1065 C C . LEU A 1 140 ? 63.450 18.572 -44.966 1.00 57.41 140 LEU A C 1
ATOM 1067 O O . LEU A 1 140 ? 64.002 19.659 -44.872 1.00 57.41 140 LEU A O 1
ATOM 1071 N N . GLU A 1 141 ? 63.954 17.469 -44.409 1.00 60.75 141 GLU A N 1
ATOM 1072 C CA . GLU A 1 141 ? 65.223 17.424 -43.665 1.00 60.75 141 GLU A CA 1
ATOM 1073 C C . GLU A 1 141 ? 66.450 17.589 -44.587 1.00 60.75 141 GLU A C 1
ATOM 1075 O O . GLU A 1 141 ? 67.492 18.064 -44.143 1.00 60.75 141 GLU A O 1
ATOM 1080 N N . GLN A 1 142 ? 66.332 17.245 -45.878 1.00 59.38 142 GLN A N 1
ATOM 1081 C CA . GLN A 1 142 ? 67.359 17.497 -46.903 1.00 59.38 142 GLN A CA 1
ATOM 1082 C C . GLN A 1 142 ? 67.383 18.945 -47.415 1.00 59.38 142 GLN A C 1
ATOM 1084 O O . GLN A 1 142 ? 68.332 19.325 -48.106 1.00 59.38 142 GLN A O 1
ATOM 1089 N N . ILE A 1 143 ? 66.385 19.769 -47.078 1.00 57.28 143 ILE A N 1
ATOM 1090 C CA . ILE A 1 143 ? 66.466 21.220 -47.264 1.00 57.28 143 ILE A CA 1
ATOM 1091 C C . ILE A 1 143 ? 67.385 21.748 -46.155 1.00 57.28 143 ILE A C 1
ATOM 1093 O O . ILE A 1 143 ? 66.930 22.210 -45.112 1.00 57.28 143 ILE A O 1
ATOM 1097 N N . GLN A 1 144 ? 68.699 21.627 -46.362 1.00 54.84 144 GLN A N 1
ATOM 1098 C CA . GLN A 1 144 ? 69.677 22.400 -45.598 1.00 54.84 144 GLN A CA 1
ATOM 1099 C C . GLN A 1 144 ? 69.375 23.891 -45.764 1.00 54.84 144 GLN A C 1
ATOM 1101 O O . GLN A 1 144 ? 68.891 24.299 -46.824 1.00 54.84 144 GLN A O 1
ATOM 1106 N N . ASP A 1 145 ? 69.636 24.657 -44.698 1.00 54.19 145 ASP A N 1
ATOM 1107 C CA . ASP A 1 145 ? 69.379 26.093 -44.587 1.00 54.19 145 ASP A CA 1
ATOM 1108 C C . ASP A 1 145 ? 69.531 26.802 -45.933 1.00 54.19 145 ASP A C 1
ATOM 1110 O O . ASP A 1 145 ? 70.557 26.683 -46.605 1.00 54.19 145 ASP A O 1
ATOM 1114 N N . LEU A 1 146 ? 68.477 27.517 -46.336 1.00 51.38 146 LEU A N 1
ATOM 1115 C CA . LEU A 1 146 ? 68.462 28.347 -47.534 1.00 51.38 146 LEU A CA 1
ATOM 1116 C C . LEU A 1 146 ? 69.560 29.412 -47.409 1.00 51.38 146 LEU A C 1
ATOM 1118 O O . LEU A 1 146 ? 69.299 30.542 -46.995 1.00 51.38 146 LEU A O 1
ATOM 1122 N N . GLU A 1 147 ? 70.789 29.084 -47.807 1.00 51.19 147 GLU A N 1
ATOM 1123 C CA . GLU A 1 147 ? 71.741 30.102 -48.216 1.00 51.19 147 GLU A CA 1
ATOM 1124 C C . GLU A 1 147 ? 71.085 30.829 -49.390 1.00 51.19 147 GLU A C 1
ATOM 1126 O O . GLU A 1 147 ? 70.862 30.259 -50.463 1.00 51.19 147 GLU A O 1
ATOM 1131 N N . LEU A 1 148 ? 70.715 32.086 -49.139 1.00 50.12 148 LEU A N 1
ATOM 1132 C CA . LEU A 1 148 ? 69.904 32.995 -49.959 1.00 50.12 148 LEU A CA 1
ATOM 1133 C C . LEU A 1 148 ? 70.423 33.256 -51.397 1.00 50.12 148 LEU A C 1
ATOM 1135 O O . LEU A 1 148 ? 69.960 34.183 -52.053 1.00 50.12 148 LEU A O 1
ATOM 1139 N N . GLY A 1 149 ? 71.347 32.448 -51.921 1.00 54.22 149 GLY A N 1
ATOM 1140 C CA . GLY A 1 149 ? 71.880 32.526 -53.281 1.00 54.22 149 GLY A CA 1
ATOM 1141 C C . GLY A 1 149 ? 71.703 31.272 -54.147 1.00 54.22 149 GLY A C 1
ATOM 1142 O O . GLY A 1 149 ? 71.996 31.337 -55.341 1.00 54.22 149 GLY A O 1
ATOM 1143 N N . ASN A 1 150 ? 71.232 30.134 -53.620 1.00 58.03 150 ASN A N 1
ATOM 1144 C CA . ASN A 1 150 ? 71.217 28.888 -54.399 1.00 58.03 150 ASN A CA 1
ATOM 1145 C C . ASN A 1 150 ? 69.892 28.667 -55.162 1.00 58.03 150 ASN A C 1
ATOM 1147 O O . ASN A 1 150 ? 68.984 27.967 -54.711 1.00 58.03 150 ASN A O 1
ATOM 1151 N N . VAL A 1 151 ? 69.790 29.264 -56.355 1.00 57.06 151 VAL A N 1
ATOM 1152 C CA . VAL A 1 151 ? 68.621 29.206 -57.266 1.00 57.06 151 VAL A CA 1
ATOM 1153 C C . VAL A 1 151 ? 68.186 27.766 -57.596 1.00 57.06 151 VAL A C 1
ATOM 1155 O O . VAL A 1 151 ? 67.002 27.503 -57.812 1.00 57.06 151 VAL A O 1
ATOM 1158 N N . SER A 1 152 ? 69.111 26.804 -57.563 1.00 57.19 152 SER A N 1
ATOM 1159 C CA . SER A 1 152 ? 68.817 25.385 -57.800 1.00 57.19 152 SER A CA 1
ATOM 1160 C C . SER A 1 152 ? 67.945 24.763 -56.702 1.00 57.19 152 SER A C 1
ATOM 1162 O O . SER A 1 152 ? 67.068 23.954 -57.002 1.00 57.19 152 SER A O 1
ATOM 1164 N N . ALA A 1 153 ? 68.122 25.175 -55.442 1.00 56.09 153 ALA A N 1
ATOM 1165 C CA . ALA A 1 153 ? 67.296 24.704 -54.329 1.00 56.09 153 ALA A CA 1
ATOM 1166 C C . ALA A 1 153 ? 65.859 25.246 -54.428 1.00 56.09 153 ALA A C 1
ATOM 1168 O O . ALA A 1 153 ? 64.897 24.510 -54.212 1.00 56.09 153 ALA A O 1
ATOM 1169 N N . LEU A 1 154 ? 65.706 26.505 -54.855 1.00 54.59 154 LEU A N 1
ATOM 1170 C CA . LEU A 1 154 ? 64.400 27.111 -55.134 1.00 54.59 154 LEU A CA 1
ATOM 1171 C C . LEU A 1 154 ? 63.683 26.431 -56.307 1.00 54.59 154 LEU A C 1
ATOM 1173 O O . LEU A 1 154 ? 62.488 26.168 -56.204 1.00 54.59 154 LEU A O 1
ATOM 1177 N N . ASN A 1 155 ? 64.389 26.077 -57.384 1.00 58.16 155 ASN A N 1
ATOM 1178 C CA . ASN A 1 155 ? 63.785 25.350 -58.507 1.00 58.16 155 ASN A CA 1
ATOM 1179 C C . ASN A 1 155 ? 63.324 23.937 -58.116 1.00 58.16 155 ASN A C 1
ATOM 1181 O O . ASN A 1 155 ? 62.238 23.521 -58.520 1.00 58.16 155 ASN A O 1
ATOM 1185 N N . ASN A 1 156 ? 64.080 23.228 -57.273 1.00 57.28 156 ASN A N 1
ATOM 1186 C CA . ASN A 1 156 ? 63.658 21.927 -56.743 1.00 57.28 156 ASN A CA 1
ATOM 1187 C C . ASN A 1 156 ? 62.444 22.049 -55.804 1.00 57.28 156 ASN A C 1
ATOM 1189 O O . ASN A 1 156 ? 61.540 21.208 -55.844 1.00 57.28 156 ASN A O 1
ATOM 1193 N N . LEU A 1 157 ? 62.376 23.118 -55.005 1.00 56.81 157 LEU A N 1
ATOM 1194 C CA . LEU A 1 157 ? 61.231 23.404 -54.139 1.00 56.81 157 LEU A CA 1
ATOM 1195 C C . LEU A 1 157 ? 59.980 23.794 -54.945 1.00 56.81 157 LEU A C 1
ATOM 1197 O O . LEU A 1 157 ? 58.874 23.365 -54.634 1.00 56.81 157 LEU A O 1
ATOM 1201 N N . ILE A 1 158 ? 60.140 24.571 -56.019 1.00 60.72 158 ILE A N 1
ATOM 1202 C CA . ILE A 1 158 ? 59.046 24.924 -56.935 1.00 60.72 158 ILE A CA 1
ATOM 1203 C C . ILE A 1 158 ? 58.555 23.681 -57.684 1.00 60.72 158 ILE A C 1
ATOM 1205 O O . ILE A 1 158 ? 57.344 23.480 -57.778 1.00 60.72 158 ILE A O 1
ATOM 1209 N N . GLY A 1 159 ? 59.465 22.818 -58.146 1.00 61.12 159 GLY A N 1
ATOM 1210 C CA . GLY A 1 159 ? 59.119 21.553 -58.794 1.00 61.12 159 GLY A CA 1
ATOM 1211 C C . GLY A 1 159 ? 58.330 20.630 -57.866 1.00 61.12 159 GLY A C 1
ATOM 1212 O O . GLY A 1 159 ? 57.244 20.180 -58.220 1.00 61.12 159 GLY A O 1
ATOM 1213 N N . THR A 1 160 ? 58.800 20.422 -56.633 1.00 57.25 160 THR A N 1
ATOM 1214 C CA . THR A 1 160 ? 58.066 19.629 -55.626 1.00 57.25 160 THR A CA 1
ATOM 1215 C C . THR A 1 160 ? 56.718 20.252 -55.257 1.00 57.25 160 THR A C 1
ATOM 1217 O O . THR A 1 160 ? 55.729 19.528 -55.121 1.00 57.25 160 THR A O 1
ATOM 1220 N N . ARG A 1 161 ? 56.620 21.587 -55.188 1.00 53.19 161 ARG A N 1
ATOM 1221 C CA . ARG A 1 161 ? 55.349 22.295 -54.964 1.00 53.19 161 ARG A CA 1
ATOM 1222 C C . ARG A 1 161 ? 54.373 22.139 -56.134 1.00 53.19 161 ARG A C 1
ATOM 1224 O O . ARG A 1 161 ? 53.183 21.978 -55.886 1.00 53.19 161 ARG A O 1
ATOM 1231 N N . GLN A 1 162 ? 54.841 22.146 -57.384 1.00 57.03 162 GLN A N 1
ATOM 1232 C CA . GLN A 1 162 ? 54.007 21.879 -58.564 1.00 57.03 162 GLN A CA 1
ATOM 1233 C C . GLN A 1 162 ? 53.495 20.436 -58.577 1.00 57.03 162 GLN A C 1
ATOM 1235 O O . GLN A 1 162 ? 52.314 20.211 -58.838 1.00 57.03 162 GLN A O 1
ATOM 1240 N N . THR A 1 163 ? 54.337 19.467 -58.215 1.00 54.00 163 THR A N 1
ATOM 1241 C CA . THR A 1 163 ? 53.935 18.057 -58.108 1.00 54.00 163 THR A CA 1
ATOM 1242 C C . THR A 1 163 ? 52.876 17.851 -57.019 1.00 54.00 163 THR A C 1
ATOM 1244 O O . THR A 1 163 ? 51.881 17.167 -57.252 1.00 54.00 163 THR A O 1
ATOM 1247 N N . LEU A 1 164 ? 53.028 18.506 -55.861 1.00 52.16 164 LEU A N 1
ATOM 1248 C CA . LEU A 1 164 ? 52.029 18.485 -54.784 1.00 52.16 164 LEU A CA 1
ATOM 1249 C C . LEU A 1 164 ? 50.733 19.224 -55.170 1.00 52.16 164 LEU A C 1
ATOM 1251 O O . LEU A 1 164 ? 49.640 18.740 -54.880 1.00 52.16 164 LEU A O 1
ATOM 1255 N N . ALA A 1 165 ? 50.829 20.358 -55.873 1.00 47.09 165 ALA A N 1
ATOM 1256 C CA . ALA A 1 165 ? 49.670 21.131 -56.329 1.00 47.09 165 ALA A CA 1
ATOM 1257 C C . ALA A 1 165 ? 48.846 20.395 -57.401 1.00 47.09 165 ALA A C 1
ATOM 1259 O O . ALA A 1 165 ? 47.617 20.435 -57.359 1.00 47.09 165 ALA A O 1
ATOM 1260 N N . MET A 1 166 ? 49.491 19.665 -58.319 1.00 49.50 166 MET A N 1
ATOM 1261 C CA . MET A 1 166 ? 48.784 18.796 -59.272 1.00 49.50 166 MET A CA 1
ATOM 1262 C C . MET A 1 166 ? 48.081 17.616 -58.580 1.00 49.50 166 MET A C 1
ATOM 1264 O O . MET A 1 166 ? 47.009 17.196 -59.023 1.00 49.50 166 MET A O 1
ATOM 1268 N N . GLY A 1 167 ? 48.644 17.103 -57.480 1.00 49.03 167 GLY A N 1
ATOM 1269 C CA . GLY A 1 167 ? 47.996 16.087 -56.643 1.00 49.03 167 GLY A CA 1
ATOM 1270 C C . GLY A 1 167 ? 46.713 16.593 -55.970 1.00 49.03 167 GLY A C 1
ATOM 1271 O O . GLY A 1 167 ? 45.714 15.884 -55.946 1.00 49.03 167 GLY A O 1
ATOM 1272 N N . LEU A 1 168 ? 46.701 17.846 -55.501 1.00 45.06 168 LEU A N 1
ATOM 1273 C CA . LEU A 1 168 ? 45.521 18.485 -54.899 1.00 45.06 168 LEU A CA 1
ATOM 1274 C C . LEU A 1 168 ? 44.442 18.870 -55.925 1.00 45.06 168 LEU A C 1
ATOM 1276 O O . LEU A 1 168 ? 43.259 18.687 -55.657 1.00 45.06 168 LEU A O 1
ATOM 1280 N N . ALA A 1 169 ? 44.824 19.355 -57.111 1.00 43.75 169 ALA A N 1
ATOM 1281 C CA . ALA A 1 169 ? 43.867 19.734 -58.157 1.00 43.75 169 ALA A CA 1
ATOM 1282 C C . ALA A 1 169 ? 43.116 18.531 -58.761 1.00 43.75 169 ALA A C 1
ATOM 1284 O O . ALA A 1 169 ? 41.994 18.678 -59.237 1.00 43.75 169 ALA A O 1
ATOM 1285 N N . THR A 1 170 ? 43.711 17.334 -58.721 1.00 46.00 170 THR A N 1
ATOM 1286 C CA . THR A 1 170 ? 43.064 16.099 -59.202 1.00 46.00 170 THR A CA 1
ATOM 1287 C C . THR A 1 170 ? 42.194 15.412 -58.148 1.00 46.00 170 THR A C 1
ATOM 1289 O O . THR A 1 170 ? 41.307 14.651 -58.517 1.00 46.00 170 THR A O 1
ATOM 1292 N N . ALA A 1 171 ? 42.371 15.730 -56.861 1.00 44.41 171 ALA A N 1
ATOM 1293 C CA . ALA A 1 171 ? 41.512 15.250 -55.776 1.00 44.41 171 ALA A CA 1
ATOM 1294 C C . ALA A 1 171 ? 40.204 16.059 -55.612 1.00 44.41 171 ALA A C 1
ATOM 1296 O O . ALA A 1 171 ? 39.317 15.628 -54.887 1.00 44.41 171 ALA A O 1
ATOM 1297 N N . GLY A 1 172 ? 40.071 17.221 -56.268 1.00 38.09 172 GLY A N 1
ATOM 1298 C CA . GLY A 1 172 ? 38.900 18.110 -56.166 1.00 38.09 172 GLY A CA 1
ATOM 1299 C C . GLY A 1 172 ? 37.795 17.903 -57.215 1.00 38.09 172 GLY A C 1
ATOM 1300 O O . GLY A 1 172 ? 36.883 18.723 -57.283 1.00 38.09 172 GLY A O 1
ATOM 1301 N N . HIS A 1 173 ? 37.879 16.862 -58.052 1.00 39.38 173 HIS A N 1
ATOM 1302 C CA . HIS A 1 173 ? 36.908 16.582 -59.125 1.00 39.38 173 HIS A CA 1
ATOM 1303 C C . HIS A 1 173 ? 36.318 15.159 -59.095 1.00 39.38 173 HIS A C 1
ATOM 1305 O O . HIS A 1 173 ? 35.882 14.657 -60.131 1.00 39.38 173 HIS A O 1
ATOM 1311 N N . ILE A 1 174 ? 36.265 14.526 -57.921 1.00 37.62 174 ILE A N 1
ATOM 1312 C CA . ILE A 1 174 ? 35.468 13.312 -57.679 1.00 37.62 174 ILE A CA 1
ATOM 1313 C C . ILE A 1 174 ? 34.514 13.600 -56.525 1.00 37.62 174 ILE A C 1
ATOM 1315 O O . ILE A 1 174 ? 35.005 14.125 -55.501 1.00 37.62 174 ILE A O 1
#

Sequence (174 aa):
MSTVELIASHEQQLIDAELLLASLNEQWESACRAGEDVATLEDQIDSTARLTKRLNLRLEALHLQAEVEAQQAKVDKANEQAADAIAALERLVNHRKAISALVAKLKPLIEAHTDEFTLAFNSAQAAGRYVPLAGVRSALEQIQDLELGNVSALNNLIGTRQTLAMGLATAGHI

Foldseek 3Di:
DDLVVVLVVLVVVLVVLVVVLVVLVVVLVVCVVVVHDCPVSVVVNVVSVVSNVVSVVVSVVSVVVVVVVVVVVVVVVVVVVVVVVVVVVVVVVVVVVVVVVVCVVVVVVVVVVVVVVVVVVVVCVVVVLDDPVVNVVVVVVVPDPPPVPDVVSVVVVVVVVVSVVVVVVVVPPD